Protein AF-A0A929SXS3-F1 (afdb_monomer)

Mean predicted aligned error: 3.71 Å

Radius of gyration: 15.22 Å; Cα contacts (8 Å, |Δi|>4): 12; chains: 1; bounding box: 29×31×30 Å

Structure (mmCIF, N/CA/C/O backbone):
data_AF-A0A929SXS3-F1
#
_entry.id   AF-A0A929SXS3-F1
#
loop_
_atom_site.group_PDB
_atom_site.id
_atom_site.type_symbol
_atom_site.label_atom_id
_atom_site.label_alt_id
_atom_site.label_comp_id
_atom_site.label_asym_id
_atom_site.label_entity_id
_atom_site.label_seq_id
_atom_site.pdbx_PDB_ins_code
_atom_site.Cartn_x
_atom_site.Cartn_y
_atom_site.Cartn_z
_atom_site.occupancy
_atom_site.B_iso_or_equiv
_atom_site.auth_seq_id
_atom_site.auth_comp_id
_atom_site.auth_asym_id
_atom_site.auth_atom_id
_atom_site.pdbx_PDB_model_num
ATOM 1 N N . MET A 1 1 ? 18.297 14.139 -13.635 1.00 74.81 1 MET A N 1
ATOM 2 C CA . MET A 1 1 ? 16.845 14.243 -13.399 1.00 74.81 1 MET A CA 1
ATOM 3 C C . MET A 1 1 ? 16.640 14.968 -12.089 1.00 74.81 1 MET A C 1
ATOM 5 O O . MET A 1 1 ? 17.316 14.611 -11.132 1.00 74.81 1 MET A O 1
ATOM 9 N N . ASN A 1 2 ? 15.795 15.995 -12.065 1.00 89.12 2 ASN A N 1
ATOM 10 C CA . ASN A 1 2 ? 15.450 16.707 -10.839 1.00 89.12 2 ASN A CA 1
ATOM 11 C C . ASN A 1 2 ? 13.996 16.373 -10.502 1.00 89.12 2 ASN A C 1
ATOM 13 O O . ASN A 1 2 ? 13.096 17.032 -11.008 1.00 89.12 2 ASN A O 1
ATOM 17 N N . TYR A 1 3 ? 13.794 15.296 -9.743 1.00 94.81 3 TYR A N 1
ATOM 18 C CA . TYR A 1 3 ? 12.463 14.874 -9.316 1.00 94.81 3 TYR A CA 1
ATOM 19 C C . TYR A 1 3 ? 12.004 15.684 -8.106 1.00 94.81 3 TYR A C 1
ATOM 21 O O . TYR A 1 3 ? 12.808 16.044 -7.241 1.00 94.81 3 TYR A O 1
ATOM 29 N N . THR A 1 4 ? 10.705 15.935 -8.040 1.00 96.31 4 THR A N 1
ATOM 30 C CA . THR A 1 4 ? 10.014 16.534 -6.902 1.00 96.31 4 THR A CA 1
ATOM 31 C C . THR A 1 4 ? 9.059 15.517 -6.286 1.00 96.31 4 THR A C 1
ATOM 33 O O . THR A 1 4 ? 8.735 14.497 -6.888 1.00 96.31 4 THR A O 1
ATOM 36 N N . THR A 1 5 ? 8.574 15.785 -5.077 1.00 95.69 5 THR A N 1
ATOM 37 C CA . THR A 1 5 ? 7.570 14.926 -4.430 1.00 95.69 5 THR A CA 1
ATOM 38 C C . THR A 1 5 ? 6.263 14.850 -5.219 1.00 95.69 5 THR A C 1
ATOM 40 O O . THR A 1 5 ? 5.551 13.862 -5.110 1.00 95.69 5 THR A O 1
ATOM 43 N N . GLN A 1 6 ? 5.976 15.861 -6.041 1.00 96.31 6 GLN A N 1
ATOM 44 C CA . GLN A 1 6 ? 4.777 15.926 -6.873 1.00 96.31 6 GLN A CA 1
ATOM 45 C C . GLN A 1 6 ? 4.806 14.935 -8.045 1.00 96.31 6 GLN A C 1
ATOM 47 O O . GLN A 1 6 ? 3.749 14.521 -8.50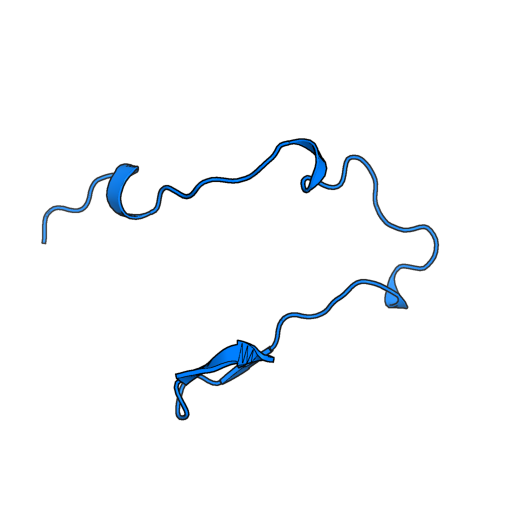1 1.00 96.31 6 GLN A O 1
ATOM 52 N N . ASP A 1 7 ? 5.987 14.488 -8.493 1.00 97.06 7 ASP A N 1
ATOM 53 C CA . ASP A 1 7 ? 6.103 13.499 -9.581 1.00 97.06 7 ASP A CA 1
ATOM 54 C C . ASP A 1 7 ? 5.598 12.099 -9.176 1.00 97.06 7 ASP A C 1
ATOM 56 O O . ASP A 1 7 ? 5.452 11.218 -10.021 1.00 97.06 7 ASP A O 1
ATOM 60 N N . PHE A 1 8 ? 5.347 11.892 -7.880 1.00 96.25 8 PHE A N 1
ATOM 61 C CA . PHE A 1 8 ? 4.885 10.634 -7.292 1.00 96.25 8 PHE A CA 1
ATOM 62 C C . PHE A 1 8 ? 3.547 10.783 -6.555 1.00 96.25 8 PHE A C 1
ATOM 64 O O . PHE A 1 8 ? 3.146 9.867 -5.836 1.00 96.25 8 PHE A O 1
ATOM 71 N N . ASP A 1 9 ? 2.882 11.932 -6.698 1.00 97.25 9 ASP A N 1
ATOM 72 C CA . ASP A 1 9 ? 1.581 12.187 -6.085 1.00 97.25 9 ASP A CA 1
ATOM 73 C C . ASP A 1 9 ? 0.455 11.513 -6.888 1.00 97.25 9 ASP A C 1
ATOM 75 O O . ASP A 1 9 ? 0.542 11.382 -8.1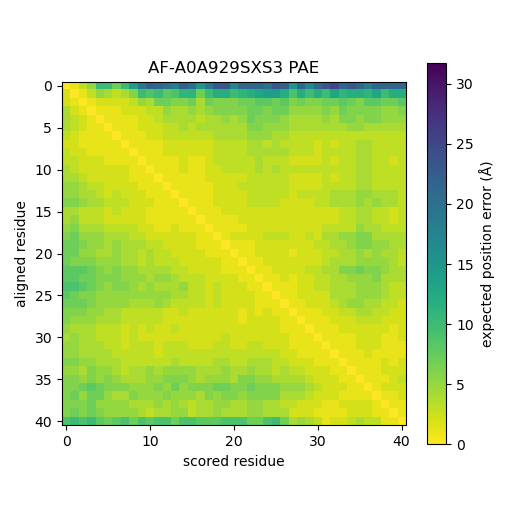13 1.00 97.25 9 ASP A O 1
ATOM 79 N N . PHE A 1 10 ? -0.600 11.064 -6.210 1.00 97.38 10 PHE A N 1
ATOM 80 C CA . PHE A 1 10 ? -1.763 10.447 -6.852 1.00 97.38 10 PHE A CA 1
ATOM 81 C C . PHE A 1 10 ? -3.041 10.691 -6.049 1.00 97.38 10 PHE A C 1
ATOM 83 O O . PHE A 1 10 ? -3.009 10.845 -4.831 1.00 97.38 10 PHE A O 1
ATOM 90 N N . ASP A 1 11 ? -4.179 10.697 -6.742 1.00 97.75 11 ASP A N 1
ATOM 91 C CA . ASP A 1 11 ? -5.484 10.856 -6.103 1.00 97.75 11 ASP A CA 1
ATOM 92 C C . ASP A 1 11 ? -5.860 9.585 -5.325 1.00 97.75 11 ASP A C 1
ATOM 94 O O . ASP A 1 11 ? -6.015 8.504 -5.905 1.00 97.75 11 ASP A O 1
ATOM 98 N N . LEU A 1 12 ? -5.980 9.713 -4.004 1.00 97.31 12 LEU A N 1
ATOM 99 C CA . LEU A 1 12 ? -6.359 8.639 -3.093 1.00 97.31 12 LEU A CA 1
ATOM 100 C C . LEU A 1 12 ? -7.545 9.091 -2.234 1.00 97.31 12 LEU A C 1
ATOM 102 O O . LEU A 1 12 ? -7.341 9.810 -1.254 1.00 97.31 12 LEU A O 1
ATOM 106 N N . PRO A 1 13 ? -8.769 8.639 -2.552 1.00 97.88 13 PRO A N 1
ATOM 107 C CA . PRO A 1 13 ? -9.925 8.875 -1.699 1.00 97.88 13 PRO A CA 1
ATOM 108 C C . PRO A 1 13 ? -9.704 8.320 -0.284 1.00 97.88 13 PRO A C 1
ATOM 110 O O . PRO A 1 13 ? -9.233 7.188 -0.116 1.00 97.88 13 PRO A O 1
ATOM 113 N N . GLU A 1 14 ? -10.048 9.103 0.741 1.00 97.19 14 GLU A N 1
ATOM 114 C CA . GLU A 1 14 ? -9.799 8.753 2.148 1.00 97.19 14 GLU A CA 1
ATOM 115 C C . GLU A 1 14 ? -10.503 7.453 2.564 1.00 97.19 14 GLU A C 1
ATOM 117 O O . GLU A 1 14 ? -9.974 6.688 3.374 1.00 97.19 14 GLU A O 1
ATOM 122 N N . GLU A 1 15 ? -11.662 7.148 1.975 1.00 97.06 15 GLU A N 1
ATOM 123 C CA . GLU A 1 15 ? -12.417 5.922 2.235 1.00 97.06 15 GLU A CA 1
ATOM 124 C C . GLU A 1 15 ? -11.684 4.642 1.808 1.00 97.06 15 GLU A C 1
ATOM 126 O O . GLU A 1 15 ? -12.003 3.556 2.301 1.00 97.06 15 GLU A O 1
ATOM 131 N N . LEU A 1 16 ? -10.694 4.749 0.912 1.00 96.44 16 LEU A N 1
ATOM 132 C CA . LEU A 1 16 ? -9.867 3.619 0.484 1.00 96.44 16 LEU A CA 1
ATOM 133 C C . LEU A 1 16 ? -8.710 3.340 1.454 1.00 96.44 16 LEU A C 1
ATOM 135 O O . LEU A 1 16 ? -8.073 2.286 1.363 1.00 96.44 16 LEU A O 1
ATOM 139 N N . ILE A 1 17 ? -8.448 4.241 2.405 1.00 97.12 17 ILE A N 1
ATOM 140 C CA . ILE A 1 17 ? -7.430 4.056 3.437 1.00 97.12 17 ILE A CA 1
ATOM 141 C C . ILE A 1 17 ? -8.016 3.186 4.549 1.00 97.12 17 ILE A C 1
ATOM 143 O O . ILE A 1 17 ? -8.894 3.596 5.313 1.00 97.12 17 ILE A O 1
ATOM 147 N N . ALA A 1 18 ? -7.504 1.962 4.665 1.00 96.44 18 ALA A N 1
ATOM 1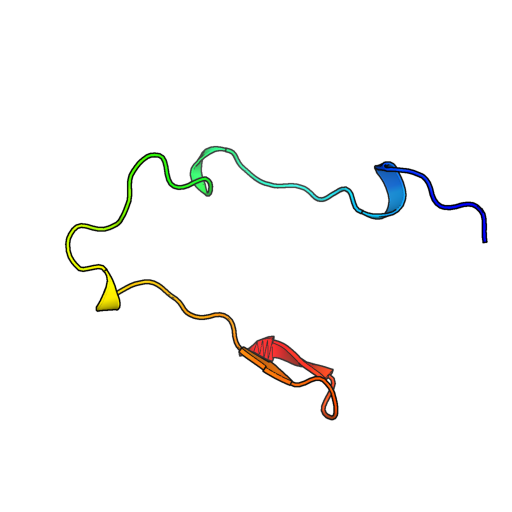48 C CA . ALA A 1 18 ? -7.903 1.051 5.726 1.00 96.44 18 ALA A CA 1
ATOM 149 C C . ALA A 1 18 ? -7.578 1.647 7.107 1.00 96.44 18 ALA A C 1
ATOM 151 O O . ALA A 1 18 ? -6.419 1.864 7.450 1.00 96.44 18 ALA A O 1
ATOM 152 N N . GLN A 1 19 ? -8.612 1.865 7.920 1.00 96.25 19 GLN A N 1
ATOM 153 C CA . GLN A 1 19 ? -8.478 2.454 9.260 1.00 96.25 19 GLN A CA 1
ATOM 154 C C . GLN A 1 19 ? -7.997 1.437 10.305 1.00 96.25 19 GLN A C 1
ATOM 156 O O . GLN A 1 19 ? -7.359 1.780 11.296 1.00 96.25 19 GLN A O 1
ATOM 161 N N . THR A 1 20 ? -8.322 0.163 10.088 1.00 96.12 20 THR A N 1
ATOM 162 C CA . THR A 1 20 ? -7.912 -0.973 10.922 1.00 96.12 20 THR A CA 1
ATOM 163 C C . THR A 1 20 ? -7.676 -2.191 10.026 1.00 96.12 20 THR A C 1
ATOM 165 O O . THR A 1 20 ? -8.223 -2.252 8.921 1.00 96.12 20 THR A O 1
ATOM 168 N N . PRO A 1 21 ? -6.852 -3.165 10.451 1.00 95.94 21 PRO A N 1
ATOM 169 C CA . PRO A 1 21 ? -6.629 -4.377 9.670 1.00 95.94 21 PRO A CA 1
ATOM 170 C C . PRO A 1 21 ? -7.905 -5.223 9.547 1.00 95.94 21 PRO A C 1
ATOM 172 O O . PRO A 1 21 ? -8.749 -5.238 10.444 1.00 95.94 21 PRO A O 1
ATOM 175 N N . LEU A 1 22 ? -8.008 -5.999 8.464 1.00 95.88 22 LEU A N 1
ATOM 176 C CA . LEU A 1 22 ? -9.084 -6.979 8.301 1.00 95.88 22 LEU A CA 1
ATOM 177 C C . LEU A 1 22 ? -9.036 -8.050 9.398 1.00 95.88 22 LEU A C 1
ATOM 179 O O . LEU A 1 22 ? -7.964 -8.513 9.795 1.00 95.88 22 LEU A O 1
ATOM 183 N N . LYS A 1 23 ? -10.223 -8.488 9.840 1.00 95.75 23 LYS A N 1
ATOM 184 C CA . LYS A 1 23 ? -10.382 -9.533 10.863 1.00 95.75 23 LYS A CA 1
ATOM 185 C C . LYS A 1 23 ? -9.756 -10.863 10.435 1.00 95.75 23 LYS A C 1
ATOM 187 O O . LYS A 1 23 ? -9.054 -11.486 11.224 1.00 95.75 23 LYS A O 1
ATOM 192 N N . ASP A 1 24 ? -9.999 -11.279 9.193 1.00 96.88 24 ASP A N 1
ATOM 193 C CA . ASP A 1 24 ? -9.260 -12.364 8.550 1.00 96.88 24 ASP A CA 1
ATOM 194 C C . ASP A 1 24 ? -8.189 -11.761 7.643 1.00 96.88 24 ASP A C 1
ATOM 196 O O . ASP A 1 24 ? -8.473 -11.243 6.564 1.00 96.88 24 ASP A O 1
ATOM 200 N N . ARG A 1 25 ? -6.934 -11.834 8.082 1.00 93.31 25 ARG A N 1
ATOM 201 C CA . ARG A 1 25 ? -5.811 -11.221 7.368 1.00 93.31 25 ARG A CA 1
ATOM 202 C C . ARG A 1 25 ? -5.575 -11.843 5.994 1.00 93.31 25 ARG A C 1
ATOM 204 O O . ARG A 1 25 ? -5.135 -11.131 5.092 1.00 93.31 25 ARG A O 1
ATOM 211 N N . THR A 1 26 ? -5.881 -13.131 5.827 1.00 96.38 26 THR A N 1
ATOM 212 C CA . THR A 1 26 ? -5.662 -13.855 4.563 1.00 96.38 26 THR A CA 1
ATOM 213 C C . THR A 1 26 ? -6.646 -13.444 3.471 1.00 96.38 26 THR A C 1
ATOM 215 O O . THR A 1 26 ? -6.361 -13.6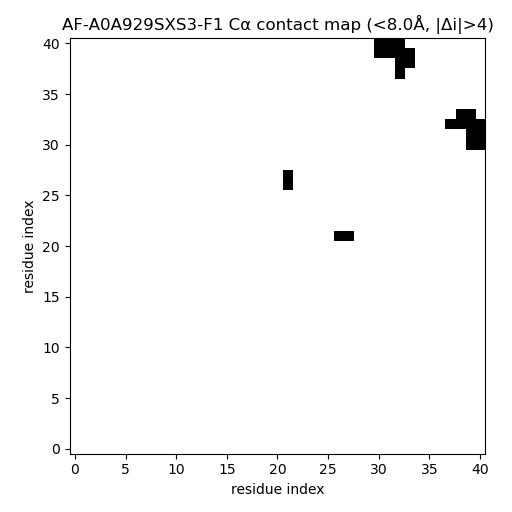30 2.294 1.00 96.38 26 THR A O 1
ATOM 218 N N . SER A 1 27 ? -7.755 -12.805 3.855 1.00 96.69 27 SER A N 1
ATOM 219 C CA . SER A 1 27 ? -8.758 -12.269 2.929 1.00 96.69 27 SER A CA 1
ATOM 220 C C . SER A 1 27 ? -8.374 -10.927 2.284 1.00 96.69 27 SER A C 1
ATOM 222 O O . SER A 1 27 ? -9.114 -10.413 1.446 1.00 96.69 27 SER A O 1
ATOM 224 N N . SER A 1 28 ? -7.228 -10.343 2.654 1.00 97.00 28 SER A N 1
ATOM 225 C CA . SER A 1 28 ? -6.724 -9.106 2.040 1.00 97.00 28 SER A CA 1
ATOM 226 C C . SER A 1 28 ? -6.450 -9.299 0.545 1.00 97.00 28 SER A C 1
ATOM 228 O O . SER A 1 28 ? -5.950 -10.342 0.126 1.00 97.00 28 SER A O 1
ATOM 230 N N . ARG A 1 29 ? -6.735 -8.275 -0.270 1.00 95.62 29 ARG A N 1
ATOM 231 C CA . ARG A 1 29 ? -6.403 -8.293 -1.704 1.00 95.62 29 ARG A CA 1
ATOM 232 C C . ARG A 1 29 ? -4.887 -8.212 -1.902 1.00 95.62 29 ARG A C 1
ATOM 234 O O . ARG A 1 29 ? -4.210 -7.475 -1.189 1.00 95.62 29 ARG A O 1
ATOM 241 N N . LEU A 1 30 ? -4.384 -8.922 -2.909 1.00 96.19 30 LEU A N 1
ATOM 242 C CA . LEU A 1 30 ? -3.000 -8.849 -3.370 1.00 96.19 30 LEU A CA 1
ATOM 243 C C . LEU A 1 30 ? -2.994 -8.297 -4.796 1.00 96.19 30 LEU A C 1
ATOM 245 O O . LEU A 1 30 ? -3.568 -8.922 -5.681 1.00 96.19 30 LEU A O 1
ATOM 249 N N . LEU A 1 31 ? -2.368 -7.137 -5.003 1.00 96.06 31 LEU A N 1
ATOM 250 C CA . LEU A 1 31 ? -2.116 -6.602 -6.339 1.00 96.06 31 LEU A CA 1
ATOM 251 C C . LEU A 1 31 ? -0.888 -7.303 -6.923 1.00 96.06 31 LEU A C 1
ATOM 253 O O . LEU A 1 31 ? 0.184 -7.269 -6.312 1.00 96.06 31 LEU A O 1
ATOM 257 N N . VAL A 1 32 ? -1.032 -7.920 -8.091 1.00 97.00 32 VAL A N 1
ATOM 258 C CA . VAL A 1 32 ? 0.067 -8.584 -8.791 1.00 97.00 32 VAL A CA 1
ATOM 259 C C . VAL A 1 32 ? 0.512 -7.701 -9.947 1.00 97.00 32 VAL A C 1
ATOM 261 O O . VAL A 1 32 ? -0.270 -7.388 -10.839 1.00 97.00 32 VAL A O 1
ATOM 264 N N . VAL A 1 33 ? 1.786 -7.310 -9.942 1.00 97.12 33 VAL A N 1
ATOM 265 C CA . VAL A 1 33 ? 2.406 -6.549 -11.032 1.00 97.12 33 VAL A CA 1
ATOM 266 C C . VAL A 1 33 ? 3.494 -7.406 -11.660 1.00 97.12 33 VAL A C 1
ATOM 268 O O . VAL A 1 33 ? 4.430 -7.834 -10.982 1.00 97.12 33 VAL A O 1
ATOM 271 N N . ASN A 1 34 ? 3.369 -7.672 -12.955 1.00 97.81 34 ASN A N 1
ATOM 272 C CA . ASN A 1 34 ? 4.384 -8.367 -13.729 1.00 97.81 34 ASN A CA 1
A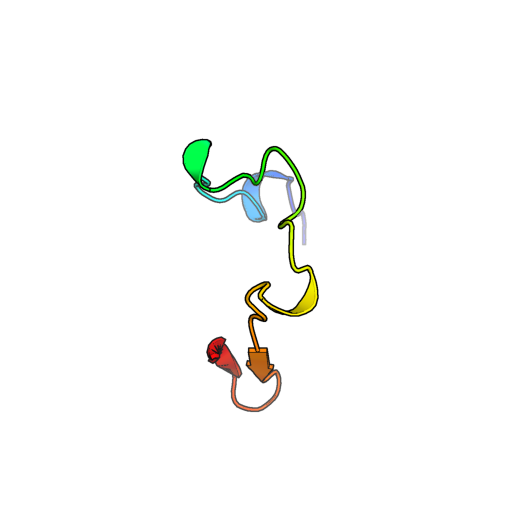TOM 273 C C . ASN A 1 34 ? 5.314 -7.341 -14.384 1.00 97.81 34 ASN A C 1
ATOM 275 O O . ASN A 1 34 ? 4.903 -6.624 -15.289 1.00 97.81 34 ASN A O 1
ATOM 279 N N . GLU A 1 35 ? 6.570 -7.289 -13.940 1.00 96.19 35 GLU A N 1
ATOM 280 C CA . GLU A 1 35 ? 7.572 -6.339 -14.442 1.00 96.19 35 GLU A CA 1
ATOM 281 C C . GLU A 1 35 ? 7.902 -6.544 -15.926 1.00 96.19 35 GLU A C 1
ATOM 283 O O . GLU A 1 35 ? 8.036 -5.574 -16.659 1.00 96.19 35 GLU A O 1
ATOM 288 N N . LYS A 1 36 ? 8.016 -7.799 -16.379 1.00 97.31 36 LYS A N 1
ATOM 289 C CA . LYS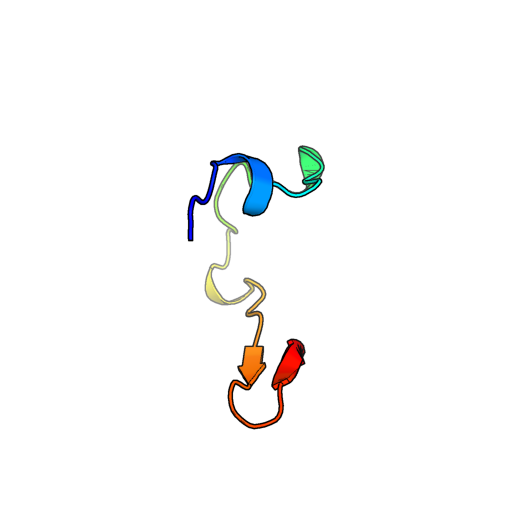 A 1 36 ? 8.448 -8.115 -17.751 1.00 97.31 36 LYS A CA 1
ATOM 290 C C . LYS A 1 36 ? 7.336 -7.898 -18.763 1.00 97.31 36 LYS A C 1
ATOM 292 O O . LYS A 1 36 ? 7.564 -7.343 -19.830 1.00 97.31 36 LYS A O 1
ATOM 297 N N . GLU A 1 37 ? 6.138 -8.344 -18.404 1.00 97.06 37 GLU A N 1
ATOM 298 C CA . GLU A 1 37 ? 4.954 -8.229 -19.256 1.00 97.06 37 GLU A CA 1
ATOM 299 C C . GLU A 1 37 ? 4.249 -6.878 -19.079 1.00 97.06 37 GLU A C 1
ATOM 301 O O . GLU A 1 37 ? 3.279 -6.598 -19.778 1.00 97.06 37 GLU A O 1
ATOM 306 N N . HIS A 1 38 ? 4.708 -6.057 -18.124 1.00 94.44 38 HIS A N 1
ATOM 307 C CA . HIS A 1 38 ? 4.085 -4.795 -17.727 1.00 94.44 38 HIS A CA 1
ATOM 308 C C . HIS A 1 38 ? 2.568 -4.923 -17.499 1.00 94.44 38 HIS A C 1
ATOM 310 O O . HIS A 1 38 ? 1.792 -4.035 -17.854 1.00 94.44 38 HIS A O 1
ATOM 316 N N . SER A 1 39 ? 2.136 -6.043 -16.910 1.00 97.44 39 SER A N 1
AT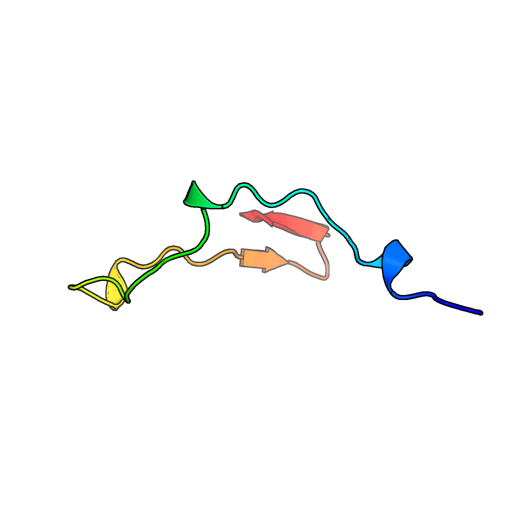OM 317 C CA . SER A 1 39 ? 0.727 -6.339 -16.647 1.00 97.44 39 SER A CA 1
ATOM 318 C C . SER A 1 39 ? 0.389 -6.218 -15.164 1.00 97.44 39 SER A C 1
ATOM 320 O O . SER A 1 39 ? 1.245 -6.378 -14.294 1.00 97.44 39 SER A O 1
ATOM 322 N N . VAL A 1 40 ? -0.877 -5.913 -14.880 1.00 96.19 40 VAL A N 1
ATOM 323 C CA . VAL A 1 40 ? -1.411 -5.765 -13.522 1.00 96.19 40 VAL A CA 1
ATOM 324 C C . VAL A 1 40 ? -2.647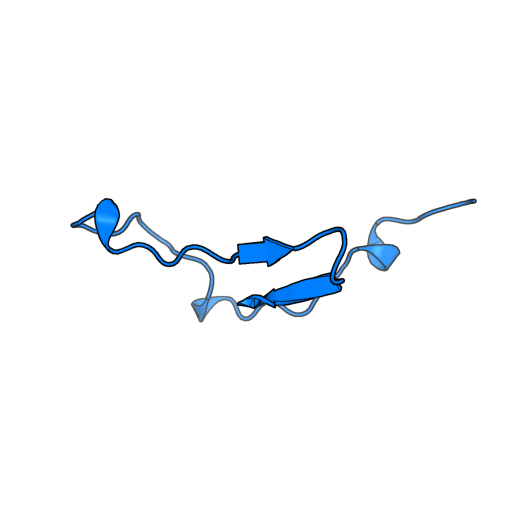 -6.653 -13.388 1.00 96.19 40 VAL A C 1
ATOM 326 O O . VAL A 1 40 ? -3.477 -6.689 -14.299 1.00 96.19 40 VAL A O 1
ATOM 329 N N . THR A 1 41 ? -2.761 -7.407 -12.295 1.00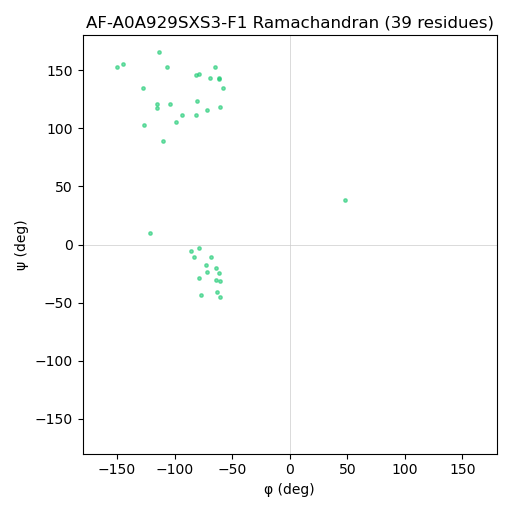 90.50 41 THR A N 1
ATOM 330 C CA . THR A 1 41 ? -3.887 -8.317 -12.005 1.00 90.50 41 THR A CA 1
ATOM 331 C C . THR A 1 41 ? -4.260 -8.274 -10.529 1.00 90.50 41 THR A C 1
ATOM 333 O O . THR A 1 41 ? -3.347 -8.122 -9.684 1.00 90.50 41 THR A O 1
#

Foldseek 3Di:
DDDDPVVVDDDDDPVPDDPDADPPNVPDDDWDADPVVRDID

Sequence (41 aa):
MNYTTQDFDFDLPEELIAQTPLKDRTSSRLLVVNEKEHSVT

Solvent-accessible surface area (backbone atoms only — not comparable to full-atom values): 3070 Å² total; per-residue (Å²): 136,90,84,57,78,71,82,74,63,76,94,71,66,70,89,76,55,77,91,64,83,64,92,58,67,86,75,57,87,76,83,44,73,40,80,90,78,70,42,77,87

pLDDT: mean 95.64, std 3.71, range [74.81, 97.88]

Secondary structure (DSSP, 8-state):
----GGGG-----GGGS-SS--SSGGGS----EETTTTEE-